Protein AF-A0A661KWU7-F1 (afdb_monomer)

Structure (mmCIF, N/CA/C/O backbone):
data_AF-A0A661KWU7-F1
#
_entry.id   AF-A0A661KWU7-F1
#
loop_
_atom_site.group_PDB
_atom_site.id
_atom_site.type_symbol
_atom_site.label_atom_id
_atom_site.label_alt_id
_atom_site.label_comp_id
_atom_site.label_asym_id
_atom_site.label_entity_id
_atom_site.label_seq_id
_atom_site.pdbx_PDB_ins_code
_atom_site.Cartn_x
_atom_site.Cartn_y
_atom_site.Cartn_z
_atom_site.occupancy
_atom_site.B_iso_or_equiv
_atom_site.auth_seq_id
_atom_site.auth_comp_id
_atom_site.auth_asym_id
_atom_site.auth_atom_id
_atom_site.pdbx_PDB_model_num
ATOM 1 N N . MET A 1 1 ? -6.254 4.295 19.432 1.00 80.25 1 MET A N 1
ATOM 2 C CA . MET A 1 1 ? -4.815 4.032 19.195 1.00 80.25 1 MET A CA 1
ATOM 3 C C . MET A 1 1 ? -4.372 4.853 17.988 1.00 80.25 1 MET A C 1
ATOM 5 O O . MET A 1 1 ? -5.168 5.041 17.079 1.00 80.25 1 MET A O 1
ATOM 9 N N . VAL A 1 2 ? -3.155 5.405 17.994 1.00 84.62 2 VAL A N 1
ATOM 10 C CA . VAL A 1 2 ? -2.631 6.188 16.858 1.00 84.62 2 VAL A CA 1
ATOM 11 C C . VAL A 1 2 ? -1.653 5.320 16.081 1.00 84.62 2 VAL A C 1
ATOM 13 O O . VAL A 1 2 ? -0.695 4.819 16.667 1.00 84.62 2 VAL A O 1
ATOM 16 N N . VAL A 1 3 ? -1.883 5.162 14.778 1.00 88.25 3 VAL A N 1
ATOM 17 C CA . VAL A 1 3 ? -0.989 4.425 13.883 1.00 88.25 3 VAL A CA 1
ATOM 18 C C . VAL A 1 3 ? -0.340 5.384 12.890 1.00 88.25 3 VAL A C 1
ATOM 20 O O . VAL A 1 3 ? -1.009 6.228 12.294 1.00 88.25 3 VAL A O 1
ATOM 23 N N . LYS A 1 4 ? 0.979 5.270 12.713 1.00 94.38 4 LYS A N 1
ATOM 24 C CA . LYS A 1 4 ? 1.748 6.053 11.732 1.00 94.38 4 LYS A CA 1
ATOM 25 C C . LYS A 1 4 ? 2.159 5.165 10.565 1.00 94.38 4 LYS A C 1
ATOM 27 O O . LYS A 1 4 ? 2.886 4.196 10.776 1.00 94.38 4 LYS A O 1
ATOM 32 N N . ILE A 1 5 ? 1.741 5.525 9.356 1.00 95.50 5 ILE A N 1
ATOM 33 C CA . ILE A 1 5 ? 2.102 4.853 8.105 1.00 95.50 5 ILE A CA 1
ATOM 34 C C . ILE A 1 5 ? 3.068 5.757 7.345 1.00 95.50 5 ILE A C 1
ATOM 36 O O . ILE A 1 5 ? 2.754 6.917 7.084 1.00 95.50 5 ILE A O 1
ATOM 40 N N . LYS A 1 6 ? 4.241 5.234 6.991 1.00 96.19 6 LYS A N 1
ATOM 41 C CA . LYS A 1 6 ? 5.247 5.933 6.185 1.00 96.19 6 LYS A CA 1
ATOM 42 C C . LYS A 1 6 ? 5.590 5.085 4.974 1.00 96.19 6 LYS A C 1
ATOM 44 O O . LYS A 1 6 ? 5.959 3.922 5.125 1.00 96.19 6 LYS A O 1
ATOM 49 N N . ALA A 1 7 ? 5.498 5.668 3.789 1.00 95.56 7 ALA A N 1
ATOM 50 C CA . ALA A 1 7 ? 5.815 4.988 2.546 1.00 95.56 7 ALA A CA 1
ATOM 51 C C . ALA A 1 7 ? 6.761 5.840 1.702 1.00 95.56 7 ALA A C 1
ATOM 53 O O . ALA A 1 7 ? 6.551 7.043 1.527 1.00 95.56 7 ALA A O 1
ATOM 54 N N . LYS A 1 8 ? 7.800 5.193 1.175 1.00 94.12 8 LYS A N 1
ATOM 55 C CA . LYS A 1 8 ? 8.755 5.790 0.245 1.00 94.12 8 LYS A CA 1
ATOM 56 C C . LYS A 1 8 ? 8.878 4.909 -0.987 1.00 94.12 8 LYS A C 1
ATOM 58 O O . LYS A 1 8 ? 9.076 3.699 -0.869 1.00 94.12 8 LYS A O 1
ATOM 63 N N . SER A 1 9 ? 8.797 5.536 -2.150 1.00 93.56 9 SER A N 1
ATOM 64 C CA . SER A 1 9 ? 9.182 4.938 -3.421 1.00 93.56 9 SER A CA 1
ATOM 65 C C . SER A 1 9 ? 10.239 5.823 -4.069 1.00 93.56 9 SER A C 1
ATOM 67 O O . SER A 1 9 ? 10.216 7.046 -3.904 1.00 93.56 9 SER A O 1
ATOM 69 N N . ALA A 1 10 ? 11.177 5.214 -4.776 1.00 89.94 10 ALA A N 1
ATOM 70 C CA . ALA A 1 10 ? 12.213 5.897 -5.530 1.00 89.94 10 ALA A CA 1
ATOM 71 C C . ALA A 1 10 ? 12.634 5.015 -6.705 1.00 89.94 10 ALA A C 1
ATOM 73 O O . ALA A 1 10 ? 12.584 3.793 -6.604 1.00 89.94 10 ALA A O 1
ATOM 74 N N . GLU A 1 11 ? 13.059 5.627 -7.805 1.00 88.25 11 GLU A N 1
ATOM 75 C CA . GLU A 1 11 ? 13.569 4.887 -8.969 1.00 88.25 11 GLU A CA 1
ATOM 76 C C . GLU A 1 11 ? 14.935 4.239 -8.675 1.00 88.25 11 GLU A C 1
ATOM 78 O O . GLU A 1 11 ? 15.244 3.145 -9.148 1.00 88.25 11 GLU A O 1
ATOM 83 N N . SER A 1 12 ? 15.758 4.919 -7.872 1.00 85.00 12 SER A N 1
ATOM 84 C CA . SER A 1 12 ? 17.144 4.541 -7.577 1.00 85.00 12 SER A CA 1
ATOM 85 C C . SER A 1 12 ? 17.352 3.911 -6.199 1.00 85.00 12 SER A C 1
ATOM 87 O O . SER A 1 12 ? 18.488 3.597 -5.847 1.00 85.00 12 SER A O 1
ATOM 89 N N . ALA A 1 13 ? 16.296 3.747 -5.399 1.00 84.31 13 ALA A N 1
ATOM 90 C CA . ALA A 1 13 ? 16.400 3.216 -4.043 1.00 84.31 13 ALA A CA 1
ATOM 91 C C . ALA A 1 13 ? 15.292 2.192 -3.745 1.00 84.31 13 ALA A C 1
ATOM 93 O O . ALA A 1 13 ? 14.260 2.196 -4.418 1.00 84.31 13 ALA A O 1
ATOM 94 N N . PRO A 1 14 ? 15.488 1.323 -2.736 1.00 86.94 14 PRO A N 1
ATOM 95 C CA . PRO A 1 14 ? 14.493 0.336 -2.334 1.00 86.94 14 PRO A CA 1
ATOM 96 C C . PRO A 1 14 ? 13.130 0.951 -2.013 1.00 86.94 14 PRO A C 1
ATOM 98 O O . PRO A 1 14 ? 13.024 2.062 -1.477 1.00 86.94 14 PRO A O 1
ATOM 101 N N . ARG A 1 15 ? 12.071 0.187 -2.289 1.00 89.81 15 ARG A N 1
ATOM 102 C CA . ARG A 1 15 ? 10.717 0.554 -1.870 1.00 89.81 15 ARG A CA 1
ATOM 103 C C . ARG A 1 15 ? 10.536 0.198 -0.409 1.00 89.81 15 ARG A C 1
ATOM 105 O O . ARG A 1 15 ? 10.815 -0.928 0.005 1.00 89.81 15 ARG A O 1
ATOM 112 N N . MET A 1 16 ? 9.980 1.136 0.348 1.00 94.75 16 MET A N 1
ATOM 113 C CA . MET A 1 16 ? 9.838 0.996 1.789 1.00 94.75 16 MET A CA 1
ATOM 114 C C . MET A 1 16 ? 8.416 1.306 2.251 1.00 94.75 16 MET A C 1
ATOM 116 O O . MET A 1 16 ? 7.816 2.309 1.849 1.00 94.75 16 MET A O 1
ATOM 120 N N . LEU A 1 17 ? 7.921 0.467 3.159 1.00 95.88 17 LEU A N 1
ATOM 121 C CA . LEU A 1 17 ? 6.711 0.701 3.936 1.00 95.88 17 LEU A CA 1
ATOM 122 C C . LEU A 1 17 ? 6.990 0.425 5.412 1.00 95.88 17 LEU A C 1
ATOM 124 O O . LEU A 1 17 ? 7.418 -0.667 5.780 1.00 95.88 17 LEU A O 1
ATOM 128 N N . ILE A 1 18 ? 6.729 1.419 6.256 1.00 95.50 18 ILE A N 1
ATOM 129 C CA . ILE A 1 18 ? 6.859 1.348 7.710 1.00 95.50 18 ILE A CA 1
ATOM 130 C C . ILE A 1 18 ? 5.497 1.651 8.332 1.00 95.50 18 ILE A C 1
ATOM 132 O O . ILE A 1 18 ? 4.864 2.653 7.997 1.00 95.50 18 ILE A O 1
ATOM 136 N N . VAL A 1 19 ? 5.076 0.824 9.287 1.00 94.75 19 VAL A N 1
ATOM 137 C CA . VAL A 1 19 ? 3.864 1.023 10.090 1.00 94.75 19 VAL A CA 1
ATOM 138 C C . VAL A 1 19 ? 4.255 0.978 11.565 1.00 94.75 19 VAL A C 1
ATOM 140 O O . VAL A 1 19 ? 4.861 0.012 12.015 1.00 94.75 19 VAL A O 1
ATOM 143 N N . ASN A 1 20 ? 3.954 2.029 12.333 1.00 92.06 20 ASN A N 1
ATOM 144 C CA . ASN A 1 20 ? 4.329 2.145 13.753 1.00 92.06 20 ASN A CA 1
ATOM 145 C C . ASN A 1 20 ? 5.815 1.892 14.033 1.00 92.06 20 ASN A C 1
ATOM 147 O O . ASN A 1 20 ? 6.170 1.192 14.975 1.00 92.06 20 ASN A O 1
ATOM 151 N N . GLN A 1 21 ? 6.690 2.474 13.207 1.00 90.81 21 GLN A N 1
ATOM 152 C CA . GLN A 1 21 ? 8.150 2.288 13.278 1.00 90.81 21 GLN A CA 1
ATOM 153 C C . GLN A 1 21 ? 8.621 0.852 12.981 1.00 90.81 21 GLN A C 1
ATOM 155 O O . GLN A 1 21 ? 9.822 0.607 12.941 1.00 90.81 21 GLN A O 1
ATOM 160 N N . LYS A 1 22 ? 7.706 -0.084 12.699 1.00 93.44 22 LYS A N 1
ATOM 161 C CA . LYS A 1 22 ? 8.028 -1.434 12.246 1.00 93.44 22 LYS A CA 1
ATOM 162 C C . LYS A 1 22 ? 8.082 -1.462 10.714 1.00 93.44 22 LYS A C 1
ATOM 164 O O . LYS A 1 22 ? 7.096 -1.089 10.071 1.00 93.44 22 LYS A O 1
ATOM 169 N N . PRO A 1 23 ? 9.195 -1.897 10.105 1.00 93.62 23 PRO A N 1
ATOM 170 C CA . PRO A 1 23 ? 9.238 -2.111 8.666 1.00 93.62 23 PRO A CA 1
ATOM 171 C C . PRO A 1 23 ? 8.296 -3.263 8.295 1.00 93.62 23 PRO A C 1
ATOM 173 O O . PRO A 1 23 ? 8.355 -4.338 8.889 1.00 93.62 23 PRO A O 1
ATOM 176 N N . ILE A 1 24 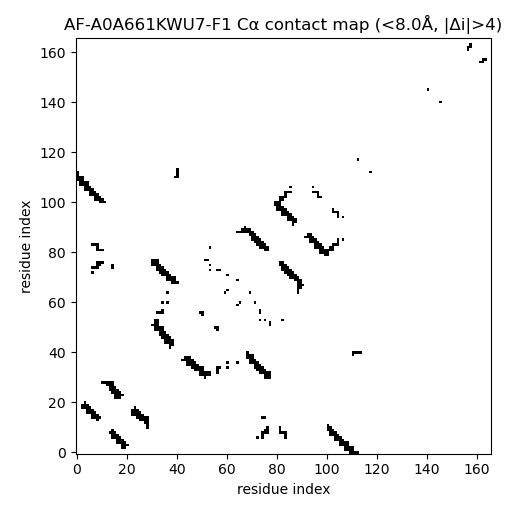? 7.414 -3.023 7.326 1.00 95.06 24 ILE A N 1
ATOM 177 C CA . ILE A 1 24 ? 6.576 -4.059 6.711 1.00 95.06 24 ILE A CA 1
ATOM 178 C C . ILE A 1 24 ? 7.345 -4.713 5.571 1.00 95.06 24 ILE A C 1
ATOM 180 O O . ILE A 1 24 ? 7.435 -5.934 5.497 1.00 95.06 24 ILE A O 1
ATOM 184 N N . TYR A 1 25 ? 7.948 -3.890 4.715 1.00 91.75 25 TYR A N 1
ATOM 185 C CA . TYR A 1 25 ? 8.892 -4.349 3.713 1.00 91.75 25 TYR A CA 1
ATOM 186 C C . TYR A 1 25 ? 9.928 -3.272 3.401 1.00 91.75 25 TYR A C 1
ATOM 188 O O . TYR A 1 25 ? 9.673 -2.067 3.504 1.00 91.75 25 TYR A O 1
ATOM 196 N N . ASN A 1 26 ? 11.092 -3.756 2.985 1.00 91.06 26 ASN A N 1
ATOM 197 C CA . ASN A 1 26 ? 12.160 -2.999 2.359 1.00 91.06 26 ASN A CA 1
ATOM 198 C C . ASN A 1 26 ? 12.696 -3.883 1.232 1.00 91.06 26 ASN A C 1
ATOM 200 O O . ASN A 1 26 ? 13.521 -4.759 1.480 1.00 91.06 26 ASN A O 1
ATOM 204 N N . VAL A 1 27 ? 12.097 -3.765 0.049 1.00 85.88 27 VAL A N 1
ATOM 205 C CA . VAL A 1 27 ? 12.408 -4.650 -1.079 1.00 85.88 27 VAL A CA 1
ATOM 206 C C . VAL A 1 27 ? 13.261 -3.926 -2.098 1.00 85.88 27 VAL A C 1
ATOM 208 O O . VAL A 1 27 ? 13.031 -2.746 -2.388 1.00 85.88 27 VAL A O 1
ATOM 211 N N . ASP A 1 28 ? 14.217 -4.674 -2.645 1.00 79.06 28 ASP A N 1
ATOM 212 C CA . ASP A 1 28 ? 15.052 -4.237 -3.753 1.00 79.06 28 ASP A CA 1
ATOM 213 C C . ASP A 1 28 ? 14.208 -3.761 -4.931 1.00 79.06 28 ASP A C 1
ATOM 215 O O . ASP A 1 28 ? 13.009 -4.047 -5.042 1.00 79.06 28 ASP A O 1
ATOM 219 N N . ARG A 1 29 ? 14.862 -3.004 -5.812 1.00 76.62 29 ARG A N 1
ATOM 220 C CA . ARG A 1 29 ? 14.236 -2.400 -6.980 1.00 76.62 29 ARG A CA 1
ATOM 221 C C . ARG A 1 29 ? 13.438 -3.449 -7.758 1.00 76.62 29 ARG A C 1
ATOM 223 O O . ARG A 1 29 ? 13.987 -4.380 -8.338 1.00 76.62 29 ARG A O 1
ATOM 230 N N . GLN A 1 30 ? 12.134 -3.235 -7.795 1.00 78.81 30 GLN A N 1
ATOM 231 C CA . GLN A 1 30 ? 11.216 -3.872 -8.727 1.00 78.81 30 GLN A CA 1
ATOM 232 C C . GLN A 1 30 ? 10.589 -2.748 -9.540 1.00 78.81 30 GLN A C 1
ATOM 234 O O . GLN A 1 30 ? 10.502 -1.631 -9.036 1.00 78.81 30 GLN A O 1
ATOM 239 N N . ASP A 1 31 ? 10.158 -3.014 -10.767 1.00 86.06 31 ASP A N 1
ATOM 240 C CA . ASP A 1 31 ? 9.316 -2.083 -11.524 1.00 86.06 31 ASP A CA 1
ATOM 241 C C . ASP A 1 31 ? 7.835 -2.295 -11.140 1.00 86.06 31 ASP A C 1
ATOM 243 O O . ASP A 1 31 ? 7.485 -3.262 -10.457 1.00 86.06 31 ASP A O 1
ATOM 247 N N . GLY A 1 32 ? 6.962 -1.332 -11.442 1.00 92.75 32 GLY A N 1
ATOM 248 C CA . GLY A 1 32 ? 5.521 -1.425 -11.170 1.00 92.75 32 GLY A CA 1
ATOM 249 C C . GLY A 1 32 ? 5.077 -0.827 -9.830 1.00 92.75 32 GLY A C 1
ATOM 250 O O . GLY A 1 32 ? 5.751 0.013 -9.237 1.00 92.75 32 GLY A O 1
ATOM 251 N N . PHE A 1 33 ? 3.912 -1.243 -9.340 1.00 94.19 33 PHE A N 1
ATOM 252 C CA . PHE A 1 33 ? 3.226 -0.680 -8.178 1.00 94.19 33 PHE A CA 1
ATOM 253 C C . PHE A 1 33 ? 2.748 -1.784 -7.245 1.00 94.19 33 PHE A C 1
ATOM 255 O O . PHE A 1 33 ? 1.947 -2.632 -7.625 1.00 94.19 33 PHE A O 1
ATOM 262 N N . ARG A 1 34 ? 3.221 -1.755 -6.000 1.00 95.50 34 ARG A N 1
ATOM 263 C CA . ARG A 1 34 ? 2.775 -2.669 -4.952 1.00 95.50 34 ARG A CA 1
ATOM 264 C C . ARG A 1 34 ? 1.573 -2.075 -4.237 1.00 95.50 34 ARG A C 1
ATOM 266 O O . ARG A 1 34 ? 1.649 -0.945 -3.758 1.00 95.50 34 ARG A O 1
ATOM 273 N N . LEU A 1 35 ? 0.488 -2.830 -4.169 1.00 96.81 35 LEU A N 1
ATOM 274 C CA . LEU A 1 35 ? -0.677 -2.560 -3.338 1.00 96.81 35 LEU A CA 1
ATOM 275 C C . LEU A 1 35 ? -0.565 -3.411 -2.077 1.00 96.81 35 LEU A C 1
ATOM 277 O O . LEU A 1 35 ? -0.575 -4.635 -2.167 1.00 96.81 35 LEU A O 1
ATOM 281 N N . THR A 1 36 ? -0.546 -2.770 -0.915 1.00 97.75 36 THR A N 1
ATOM 282 C CA . THR A 1 36 ? -0.674 -3.441 0.380 1.00 97.75 36 THR A CA 1
ATOM 283 C C . THR A 1 36 ? -1.923 -2.923 1.080 1.00 97.75 36 THR A C 1
ATOM 285 O O . THR A 1 36 ? -2.057 -1.721 1.312 1.00 97.75 36 THR A O 1
ATOM 288 N N . VAL A 1 37 ? -2.847 -3.826 1.399 1.00 97.50 37 VAL A N 1
ATOM 289 C CA . VAL A 1 37 ? -4.110 -3.525 2.082 1.00 97.50 37 VAL A CA 1
ATOM 290 C C . VAL A 1 37 ? -4.033 -4.029 3.512 1.00 97.50 37 VAL A C 1
ATOM 292 O O . VAL A 1 37 ? -3.669 -5.180 3.754 1.00 97.50 37 VAL A O 1
ATOM 295 N N . PHE A 1 38 ? -4.410 -3.175 4.450 1.00 96.00 38 PHE A N 1
ATOM 296 C CA . PHE A 1 38 ? -4.482 -3.467 5.870 1.00 96.00 38 PHE A CA 1
ATOM 297 C C . PHE A 1 38 ? -5.934 -3.474 6.323 1.00 96.00 38 PHE A C 1
ATOM 299 O O . PHE A 1 38 ? -6.710 -2.600 5.932 1.00 96.00 38 PHE A O 1
ATOM 306 N N . ASP A 1 39 ? -6.269 -4.421 7.191 1.00 94.25 39 ASP A N 1
ATOM 307 C CA . ASP A 1 39 ? -7.403 -4.274 8.093 1.00 94.25 39 ASP A CA 1
ATOM 308 C C . ASP A 1 39 ? -7.122 -3.080 9.008 1.00 94.25 39 ASP A C 1
ATOM 310 O O . ASP A 1 39 ? -6.047 -2.983 9.603 1.00 94.25 39 ASP A O 1
ATOM 314 N N . ARG A 1 40 ? -8.047 -2.128 9.062 1.00 90.81 40 ARG A N 1
ATOM 315 C CA . ARG A 1 40 ? -7.844 -0.841 9.723 1.00 90.81 40 ARG A CA 1
ATOM 316 C C . ARG A 1 40 ? -7.619 -1.003 11.220 1.00 90.81 40 ARG A C 1
ATOM 318 O O . ARG A 1 40 ? -6.751 -0.333 11.771 1.00 90.81 40 ARG A O 1
ATOM 325 N N . ASP A 1 41 ? -8.411 -1.842 11.872 1.00 88.81 41 ASP A N 1
ATOM 326 C CA . ASP A 1 41 ? -8.454 -1.896 13.332 1.00 88.81 41 ASP A CA 1
ATOM 327 C C . ASP A 1 41 ? -7.298 -2.729 13.890 1.00 88.81 41 ASP A C 1
ATOM 329 O O . ASP A 1 41 ? -6.698 -2.377 14.909 1.00 88.81 41 ASP A O 1
ATOM 333 N N . THR A 1 42 ? -6.931 -3.803 13.189 1.00 89.44 42 THR A N 1
ATOM 334 C CA . THR A 1 42 ? -5.849 -4.709 13.598 1.00 89.44 42 THR A CA 1
ATOM 335 C C . THR A 1 42 ? -4.502 -4.384 12.957 1.00 89.44 42 THR A C 1
ATOM 337 O O . THR A 1 42 ? -3.469 -4.871 13.420 1.00 89.44 42 THR A O 1
ATOM 340 N N . MET A 1 43 ? -4.484 -3.584 11.884 1.00 90.62 43 MET A N 1
ATOM 341 C CA . MET A 1 43 ? -3.320 -3.356 11.016 1.00 90.62 43 MET A CA 1
ATOM 342 C C . MET A 1 43 ? -2.709 -4.649 10.447 1.00 90.62 43 MET A C 1
ATOM 344 O O . MET A 1 43 ? -1.539 -4.671 10.053 1.00 90.62 43 MET A O 1
ATOM 348 N N . LYS A 1 44 ? -3.486 -5.738 10.375 1.00 93.00 44 LYS A N 1
ATOM 349 C CA . LYS A 1 44 ? -3.075 -6.981 9.716 1.00 93.00 44 LYS A CA 1
ATOM 350 C C . LYS A 1 44 ? -3.119 -6.798 8.199 1.00 93.00 44 LYS A C 1
ATOM 352 O O . LYS A 1 44 ? -4.048 -6.197 7.670 1.00 93.00 44 LYS A O 1
ATOM 357 N N . ILE A 1 45 ? -2.126 -7.337 7.492 1.00 95.94 45 ILE A N 1
ATOM 358 C CA . ILE A 1 45 ? -2.107 -7.337 6.024 1.00 95.94 45 ILE A CA 1
ATOM 359 C C . ILE A 1 45 ? -3.189 -8.295 5.516 1.00 95.94 45 ILE A C 1
ATOM 361 O O . ILE A 1 45 ? -3.185 -9.478 5.859 1.00 95.94 45 ILE A O 1
ATOM 365 N N . MET A 1 46 ? -4.095 -7.770 4.698 1.00 96.69 46 MET A N 1
ATOM 366 C CA . MET A 1 46 ? -5.219 -8.495 4.099 1.00 96.69 46 MET A CA 1
ATOM 367 C C . MET A 1 46 ? -4.957 -8.854 2.640 1.00 96.69 46 MET A C 1
ATOM 369 O O . MET A 1 46 ? -5.427 -9.884 2.165 1.00 96.69 46 MET A O 1
ATOM 373 N N . ALA A 1 47 ? -4.199 -8.014 1.936 1.00 95.31 47 ALA A N 1
ATOM 374 C CA . ALA A 1 47 ? -3.765 -8.267 0.573 1.00 95.31 47 ALA A CA 1
ATOM 375 C C . ALA A 1 47 ? -2.421 -7.592 0.319 1.00 95.31 47 ALA A C 1
ATOM 377 O O . ALA A 1 47 ? -2.149 -6.511 0.844 1.00 95.31 47 ALA A O 1
ATOM 378 N N . ASP A 1 48 ? -1.596 -8.231 -0.500 1.00 95.94 48 ASP A N 1
ATOM 379 C CA . ASP A 1 48 ? -0.308 -7.702 -0.916 1.00 95.94 48 ASP A CA 1
ATOM 380 C C . ASP A 1 48 ? 0.019 -8.222 -2.316 1.00 95.94 48 ASP A C 1
ATOM 382 O O . ASP A 1 48 ? 0.164 -9.428 -2.517 1.00 95.94 48 ASP A O 1
ATOM 386 N N . ALA A 1 49 ? 0.050 -7.325 -3.296 1.00 94.25 49 ALA A N 1
ATOM 387 C CA . ALA A 1 49 ? 0.196 -7.688 -4.700 1.00 94.25 49 ALA A CA 1
ATOM 388 C C . ALA A 1 49 ? 0.943 -6.608 -5.485 1.00 94.25 49 ALA A C 1
ATOM 390 O O . ALA A 1 49 ? 0.858 -5.421 -5.172 1.00 94.25 49 ALA A O 1
ATOM 391 N N . ASN A 1 50 ? 1.653 -7.029 -6.529 1.00 94.56 50 ASN A N 1
ATOM 392 C CA . ASN A 1 50 ? 2.323 -6.142 -7.474 1.00 94.56 50 ASN A CA 1
ATOM 393 C C . ASN A 1 50 ? 1.500 -6.020 -8.761 1.00 94.56 50 ASN A C 1
ATOM 395 O O . ASN A 1 50 ? 0.916 -6.997 -9.223 1.00 94.56 50 ASN A O 1
ATOM 399 N N . PHE A 1 51 ? 1.497 -4.822 -9.335 1.00 93.94 51 PHE A N 1
ATOM 400 C CA . PHE A 1 51 ? 0.813 -4.460 -10.574 1.00 93.94 51 PHE A CA 1
ATOM 401 C C . PHE A 1 51 ? 1.770 -3.704 -11.487 1.00 93.94 51 PHE A C 1
ATOM 403 O O . PHE A 1 51 ? 2.688 -3.042 -11.002 1.00 93.94 51 PHE A O 1
ATOM 410 N N . ASP A 1 52 ? 1.528 -3.726 -12.792 1.00 92.44 52 ASP A N 1
ATOM 411 C CA . ASP A 1 52 ? 2.376 -3.004 -13.743 1.00 92.44 52 ASP A CA 1
ATOM 412 C C . ASP A 1 52 ? 2.108 -1.498 -13.689 1.00 92.44 52 ASP A C 1
ATOM 414 O O . ASP A 1 52 ? 3.019 -0.677 -13.839 1.00 92.44 52 ASP A O 1
ATOM 418 N N . THR A 1 53 ? 0.859 -1.112 -13.414 1.00 93.31 53 THR A N 1
ATOM 419 C CA . THR A 1 53 ? 0.445 0.292 -13.390 1.00 93.31 53 THR A CA 1
ATOM 420 C C . THR A 1 53 ? -0.227 0.706 -12.082 1.00 93.31 53 THR A C 1
ATOM 422 O O . THR A 1 53 ? -0.889 -0.071 -11.393 1.00 93.31 53 THR A O 1
ATOM 425 N N . PHE A 1 54 ? -0.113 1.999 -11.760 1.00 93.19 54 PHE A N 1
ATOM 426 C CA . PHE A 1 54 ? -0.833 2.592 -10.633 1.00 93.19 54 PHE A CA 1
ATOM 427 C C . PHE A 1 54 ? -2.348 2.444 -10.807 1.00 93.19 54 PHE A C 1
ATOM 429 O O . PHE A 1 54 ? -3.056 2.171 -9.842 1.00 93.19 54 PHE A O 1
ATOM 436 N N . SER A 1 55 ? -2.845 2.617 -12.034 1.00 94.38 55 SER A N 1
ATOM 437 C CA . SER A 1 55 ? -4.272 2.533 -12.347 1.00 94.38 55 SER A CA 1
ATOM 438 C C . SER A 1 55 ? -4.846 1.151 -12.050 1.00 94.38 55 SER A C 1
ATOM 440 O O . SER A 1 55 ? -5.955 1.068 -11.527 1.00 94.38 55 SER A O 1
ATOM 442 N N . GLU A 1 56 ? -4.107 0.075 -12.321 1.00 95.56 56 GLU A N 1
ATOM 443 C CA . GLU A 1 56 ? -4.524 -1.295 -11.992 1.00 95.56 56 GLU A CA 1
ATOM 444 C C . GLU A 1 56 ? -4.525 -1.548 -10.486 1.00 95.56 56 GLU A C 1
ATOM 446 O O . GLU A 1 56 ? -5.521 -2.044 -9.954 1.00 95.56 56 GLU A O 1
ATOM 451 N N . ALA A 1 57 ? -3.457 -1.153 -9.785 1.00 95.25 57 ALA A N 1
ATOM 452 C CA . ALA A 1 57 ? -3.391 -1.253 -8.327 1.00 95.25 57 ALA A CA 1
ATOM 453 C C . ALA A 1 57 ? -4.549 -0.482 -7.669 1.00 95.25 57 ALA A C 1
ATOM 455 O O . ALA A 1 57 ? -5.253 -1.001 -6.800 1.00 95.25 57 ALA A O 1
ATOM 456 N N . TYR A 1 58 ? -4.796 0.746 -8.132 1.00 95.50 58 TYR A N 1
ATOM 457 C CA . TYR A 1 58 ? -5.876 1.595 -7.644 1.00 95.50 58 TYR A CA 1
ATOM 458 C C . TYR A 1 58 ? -7.250 0.999 -7.950 1.00 95.50 58 TYR A C 1
ATOM 460 O O . TYR A 1 58 ? -8.083 0.898 -7.056 1.00 95.50 58 TYR A O 1
ATOM 468 N N . SER A 1 59 ? -7.484 0.545 -9.182 1.00 95.62 59 SER A N 1
ATOM 469 C CA . SER A 1 59 ? -8.763 -0.060 -9.575 1.00 95.62 59 SER A CA 1
ATOM 470 C C . SER A 1 59 ? -9.041 -1.349 -8.805 1.00 95.62 59 SER A C 1
ATOM 472 O O . SER A 1 59 ? -10.177 -1.585 -8.400 1.00 95.62 59 SER A O 1
ATOM 474 N N . THR A 1 60 ? -8.010 -2.155 -8.540 1.00 95.56 60 THR A N 1
ATOM 475 C CA . THR A 1 60 ? -8.120 -3.365 -7.715 1.00 95.56 60 THR A CA 1
ATOM 476 C C . THR A 1 60 ? -8.547 -3.016 -6.294 1.00 95.56 60 THR A C 1
ATOM 478 O O . THR A 1 60 ? -9.491 -3.610 -5.773 1.00 95.56 60 THR A O 1
ATOM 481 N N . PHE A 1 61 ? -7.918 -2.008 -5.684 1.00 94.88 61 PHE A N 1
ATOM 482 C CA . PHE A 1 61 ? -8.351 -1.507 -4.383 1.00 94.88 61 PHE A CA 1
ATOM 483 C C . PHE A 1 61 ? -9.803 -1.011 -4.421 1.00 94.88 61 PHE A C 1
ATOM 485 O O . PHE A 1 61 ? -10.620 -1.453 -3.616 1.00 94.88 61 PHE A O 1
ATOM 492 N N . MET A 1 62 ? -10.147 -0.156 -5.388 1.00 94.12 62 MET A N 1
ATOM 493 C CA . MET A 1 62 ? -11.492 0.411 -5.508 1.00 94.12 62 MET A CA 1
ATOM 494 C C . MET A 1 62 ? -12.574 -0.656 -5.691 1.00 94.12 62 MET A C 1
ATOM 496 O O . MET A 1 62 ? -13.677 -0.498 -5.174 1.00 94.12 62 MET A O 1
ATOM 500 N N . LYS A 1 63 ? -12.263 -1.743 -6.402 1.00 94.81 63 LYS A N 1
ATOM 501 C CA . LYS A 1 63 ? -13.212 -2.820 -6.689 1.00 94.81 63 LYS A CA 1
ATOM 502 C C . LYS A 1 63 ? -13.441 -3.756 -5.503 1.00 94.81 63 LYS A C 1
ATOM 504 O O . LYS A 1 63 ? -14.572 -4.184 -5.301 1.00 94.81 63 LYS A O 1
ATOM 509 N N . TYR A 1 64 ? -12.390 -4.103 -4.761 1.00 95.31 64 TYR A N 1
ATOM 510 C CA . TYR A 1 64 ? -12.459 -5.191 -3.774 1.00 95.31 64 TYR A CA 1
ATOM 511 C C . TYR A 1 64 ? -12.313 -4.740 -2.319 1.00 95.31 64 TYR A C 1
ATOM 513 O O . TYR A 1 64 ? -12.753 -5.452 -1.423 1.00 95.31 64 TYR A O 1
ATOM 521 N N . TYR A 1 65 ? -11.708 -3.578 -2.073 1.00 94.25 65 TYR A N 1
ATOM 522 C CA . TYR A 1 65 ? -11.290 -3.156 -0.733 1.00 94.25 65 TYR A CA 1
ATOM 523 C C . TYR A 1 65 ? -11.720 -1.725 -0.372 1.00 94.25 65 TYR A C 1
ATOM 525 O O . TYR A 1 65 ? -11.444 -1.279 0.739 1.00 94.25 65 TYR A O 1
ATOM 533 N N . ASN A 1 66 ? -12.429 -1.002 -1.250 1.00 92.38 66 ASN A N 1
ATOM 534 C CA . ASN A 1 66 ? -13.021 0.304 -0.929 1.00 92.38 66 ASN A CA 1
ATOM 535 C C . ASN A 1 66 ? -14.326 0.161 -0.131 1.00 92.38 66 ASN A C 1
ATOM 537 O O . ASN A 1 66 ? -15.391 0.636 -0.523 1.00 92.38 66 ASN A O 1
ATOM 541 N N . ILE A 1 67 ? -14.226 -0.539 0.991 1.00 90.69 67 ILE A N 1
ATOM 542 C CA . ILE A 1 67 ? -15.285 -0.740 1.972 1.00 90.69 67 ILE A CA 1
ATOM 543 C C . ILE A 1 67 ? -14.727 -0.230 3.307 1.00 90.69 67 ILE A C 1
ATOM 545 O O . ILE A 1 67 ? -13.539 -0.450 3.574 1.00 90.69 67 ILE A O 1
ATOM 549 N N . PRO A 1 68 ? -15.523 0.460 4.146 1.00 91.44 68 PRO A N 1
ATOM 550 C CA . PRO A 1 68 ? -15.079 0.840 5.481 1.00 91.44 68 PRO A CA 1
ATOM 551 C C . PRO A 1 68 ? -14.512 -0.371 6.234 1.00 91.44 68 PRO A C 1
ATOM 553 O O . PRO A 1 68 ? -15.116 -1.439 6.247 1.00 91.44 68 PRO A O 1
ATOM 556 N N . GLY A 1 69 ? -13.342 -0.197 6.836 1.00 90.75 69 GLY A N 1
ATOM 557 C CA . GLY A 1 69 ? -12.572 -1.235 7.514 1.00 90.75 69 GLY A CA 1
ATOM 558 C C . GLY A 1 69 ? -11.172 -1.431 6.936 1.00 90.75 69 GLY A C 1
ATOM 559 O O . GLY A 1 69 ? -10.371 -2.118 7.557 1.00 90.75 69 GLY A O 1
ATOM 560 N N . TYR A 1 70 ? -10.834 -0.808 5.800 1.00 95.31 70 TYR A N 1
ATOM 561 C CA . TYR A 1 70 ? -9.537 -1.009 5.145 1.00 95.31 70 TYR A CA 1
ATOM 562 C C . TYR A 1 70 ? -8.735 0.273 4.920 1.00 95.31 70 TYR A C 1
ATOM 564 O O . TYR A 1 70 ? -9.270 1.362 4.699 1.00 95.31 70 TYR A O 1
ATOM 572 N N . ILE A 1 71 ? -7.413 0.114 4.924 1.00 95.75 71 ILE A N 1
ATOM 573 C CA . ILE A 1 71 ? -6.450 1.125 4.486 1.00 95.75 71 ILE A CA 1
ATOM 574 C C . ILE A 1 71 ? -5.566 0.496 3.419 1.00 95.75 71 ILE A C 1
ATOM 576 O O . ILE A 1 71 ? -5.018 -0.583 3.631 1.00 95.75 71 ILE A O 1
ATOM 580 N N . ALA A 1 72 ? -5.375 1.178 2.298 1.00 97.25 72 ALA A N 1
ATOM 581 C CA . ALA A 1 72 ? -4.444 0.752 1.265 1.00 97.25 72 ALA A CA 1
ATOM 582 C C . ALA A 1 72 ? -3.245 1.683 1.163 1.00 97.25 72 ALA A C 1
ATOM 584 O O . ALA A 1 72 ? -3.364 2.905 1.257 1.00 97.25 72 ALA A O 1
ATOM 585 N N . VAL A 1 73 ? -2.091 1.083 0.898 1.00 97.81 73 VAL A N 1
ATOM 586 C CA . VAL A 1 73 ? -0.882 1.771 0.467 1.00 97.81 73 VAL A CA 1
ATOM 587 C C . VAL A 1 73 ? -0.535 1.269 -0.926 1.00 97.81 73 VAL A C 1
ATOM 589 O O . VAL A 1 73 ? -0.351 0.072 -1.122 1.00 97.81 73 VAL A O 1
ATOM 592 N N . ILE A 1 74 ? -0.440 2.181 -1.890 1.00 96.31 74 ILE A N 1
ATOM 593 C CA . ILE A 1 74 ? 0.059 1.894 -3.235 1.00 96.31 74 ILE A CA 1
ATOM 594 C C . ILE A 1 74 ? 1.395 2.606 -3.384 1.00 96.31 74 ILE A C 1
ATOM 596 O O . ILE A 1 74 ? 1.463 3.831 -3.329 1.00 96.31 74 ILE A O 1
ATOM 600 N N . ASN A 1 75 ? 2.464 1.844 -3.552 1.00 94.69 75 ASN A N 1
ATOM 601 C CA . ASN A 1 75 ? 3.830 2.346 -3.617 1.00 94.69 75 ASN A CA 1
ATOM 602 C C . ASN A 1 75 ? 4.532 1.706 -4.810 1.00 94.69 75 ASN A C 1
ATOM 604 O O . ASN A 1 75 ? 4.600 0.480 -4.914 1.00 94.69 75 ASN A O 1
ATOM 608 N N . GLY A 1 76 ? 5.090 2.531 -5.688 1.00 93.81 76 GLY A N 1
ATOM 609 C CA . GLY A 1 76 ? 5.969 2.026 -6.727 1.00 93.81 76 GLY A CA 1
ATOM 610 C C . GLY A 1 76 ? 6.417 3.086 -7.710 1.00 93.81 76 GLY A C 1
ATOM 611 O O . GLY A 1 76 ? 6.337 4.289 -7.432 1.00 93.81 76 GLY A O 1
ATOM 612 N N . HIS A 1 77 ? 6.937 2.628 -8.837 1.00 90.94 77 HIS A N 1
ATOM 613 C CA . HIS A 1 77 ? 7.349 3.483 -9.931 1.00 90.94 77 HIS A CA 1
ATOM 614 C C . HIS A 1 77 ? 7.113 2.786 -11.272 1.00 90.94 77 HIS A C 1
ATOM 616 O O . HIS A 1 77 ? 7.287 1.578 -11.415 1.00 90.94 77 HIS A O 1
ATOM 622 N N . GLY A 1 78 ? 6.713 3.574 -12.264 1.00 83.94 78 GLY A N 1
ATOM 623 C CA . GLY A 1 78 ? 6.651 3.165 -13.664 1.00 83.94 78 GLY A CA 1
ATOM 624 C C . GLY A 1 78 ? 7.730 3.872 -14.480 1.00 83.94 78 GLY A C 1
ATOM 625 O O . GLY A 1 78 ? 8.642 4.485 -13.925 1.00 83.94 78 GLY A O 1
ATOM 626 N N . LYS A 1 79 ? 7.600 3.851 -15.810 1.00 77.56 79 LYS A N 1
ATOM 627 C CA . LYS A 1 79 ? 8.471 4.623 -16.710 1.00 77.56 79 LYS A CA 1
ATOM 628 C C . LYS A 1 79 ? 8.323 6.128 -16.420 1.00 77.56 79 LYS A C 1
ATOM 630 O O . LYS A 1 79 ? 7.338 6.742 -16.826 1.00 77.56 79 LYS A O 1
ATOM 635 N N . GLY A 1 80 ? 9.278 6.697 -15.681 1.00 72.50 80 GLY A N 1
ATOM 636 C CA . GLY A 1 80 ? 9.382 8.133 -15.395 1.00 72.50 80 GLY A CA 1
ATOM 637 C C . GLY A 1 80 ? 8.378 8.698 -14.387 1.00 72.50 80 GLY A C 1
ATOM 638 O O . GLY A 1 80 ? 8.178 9.905 -14.364 1.00 72.50 80 GLY A O 1
ATOM 639 N N . ASN A 1 81 ? 7.710 7.862 -13.585 1.00 83.12 81 ASN A N 1
ATOM 640 C CA . ASN A 1 81 ? 6.795 8.343 -12.547 1.00 83.12 81 ASN A CA 1
ATOM 641 C C . ASN A 1 81 ? 6.939 7.523 -11.271 1.00 83.12 81 ASN A C 1
ATOM 643 O O . ASN A 1 81 ? 6.707 6.313 -11.288 1.00 83.12 81 ASN A O 1
ATOM 647 N N . VAL A 1 82 ? 7.228 8.194 -10.159 1.00 91.06 82 VAL A N 1
ATOM 648 C CA . VAL A 1 82 ? 7.242 7.601 -8.823 1.00 91.06 82 VAL A CA 1
ATOM 649 C C . VAL A 1 82 ? 5.997 8.052 -8.070 1.00 91.06 82 VAL A C 1
ATOM 651 O O . VAL A 1 82 ? 5.702 9.246 -8.003 1.00 91.06 82 VAL A O 1
ATOM 654 N N . VAL A 1 83 ? 5.241 7.107 -7.508 1.00 93.94 83 VAL A N 1
ATOM 655 C CA . VAL A 1 83 ? 3.987 7.411 -6.803 1.00 93.94 83 VAL A CA 1
ATOM 656 C C . VAL A 1 83 ? 3.916 6.666 -5.478 1.00 93.94 83 VAL A C 1
ATOM 658 O O . VAL A 1 83 ? 4.221 5.477 -5.385 1.00 93.94 83 VAL A O 1
ATOM 661 N N . VAL A 1 84 ? 3.449 7.383 -4.460 1.00 95.50 84 VAL A N 1
ATOM 662 C CA . VAL A 1 84 ? 2.980 6.828 -3.194 1.00 95.50 84 VAL A CA 1
ATOM 663 C C . VAL A 1 84 ? 1.558 7.326 -2.962 1.00 95.50 84 VAL A C 1
ATOM 665 O O . VAL A 1 84 ? 1.314 8.532 -2.943 1.00 95.50 84 VAL A O 1
ATOM 668 N N . ALA A 1 85 ? 0.617 6.410 -2.774 1.00 95.19 85 ALA A N 1
ATOM 669 C CA . ALA A 1 85 ? -0.741 6.708 -2.356 1.00 95.19 85 ALA A CA 1
ATOM 670 C C . ALA A 1 85 ? -1.066 5.983 -1.051 1.00 95.19 85 ALA A C 1
ATOM 672 O O . ALA A 1 85 ? -0.749 4.806 -0.903 1.00 95.19 85 ALA A O 1
ATOM 673 N N . ILE A 1 86 ? -1.722 6.678 -0.125 1.00 96.06 86 ILE A N 1
ATOM 674 C CA . ILE A 1 86 ? -2.323 6.098 1.078 1.00 96.06 86 ILE A CA 1
ATOM 675 C C . ILE A 1 86 ? -3.806 6.454 1.050 1.00 96.06 86 ILE A C 1
ATOM 677 O O . ILE A 1 86 ? -4.155 7.629 0.915 1.00 96.06 86 ILE A O 1
ATOM 681 N N . ILE A 1 87 ? -4.666 5.442 1.117 1.00 95.12 87 ILE A N 1
ATOM 682 C CA . ILE A 1 87 ? -6.114 5.583 0.965 1.00 95.12 87 ILE A CA 1
ATOM 683 C C . ILE A 1 87 ? -6.788 4.946 2.173 1.00 95.12 87 ILE A C 1
ATOM 685 O O . ILE A 1 87 ? -6.583 3.767 2.449 1.00 95.12 87 ILE A O 1
ATOM 689 N N . ASP A 1 88 ? -7.589 5.730 2.882 1.00 93.81 88 ASP A N 1
ATOM 690 C CA . ASP A 1 88 ? -8.385 5.281 4.019 1.00 93.81 88 ASP A CA 1
ATOM 691 C C . ASP A 1 88 ? -9.847 5.130 3.584 1.00 93.81 88 ASP A C 1
ATOM 693 O O . ASP A 1 88 ? -10.528 6.128 3.345 1.00 93.81 88 ASP A O 1
ATOM 697 N N . ALA A 1 89 ? -10.341 3.892 3.489 1.00 90.25 89 ALA A N 1
ATOM 698 C CA . ALA A 1 89 ? -11.704 3.620 3.038 1.00 90.25 89 ALA A CA 1
ATOM 699 C C . ALA A 1 89 ? -12.774 4.105 4.034 1.00 90.25 89 ALA A C 1
ATOM 701 O O . ALA A 1 89 ? -13.897 4.395 3.622 1.00 90.25 89 ALA A O 1
ATOM 702 N N . ASN A 1 90 ? -12.453 4.255 5.328 1.00 87.62 90 ASN A N 1
ATOM 703 C CA . ASN A 1 90 ? -13.416 4.773 6.309 1.00 87.62 90 ASN A CA 1
ATOM 704 C C . ASN A 1 90 ? -13.714 6.246 6.071 1.00 87.62 90 ASN A C 1
ATOM 706 O O . ASN A 1 90 ? -14.858 6.675 6.177 1.00 87.62 90 ASN A O 1
ATOM 710 N N . THR A 1 91 ? -12.670 7.028 5.804 1.00 86.06 91 THR A N 1
ATOM 711 C CA . THR A 1 91 ? -12.794 8.483 5.659 1.00 86.06 91 THR A CA 1
ATOM 712 C C . THR A 1 91 ? -12.853 8.930 4.204 1.00 86.06 91 THR A C 1
ATOM 714 O O . THR A 1 91 ? -13.065 10.110 3.943 1.00 86.06 91 THR A O 1
ATOM 717 N N . GLN A 1 92 ? -12.640 8.005 3.261 1.00 83.69 92 GLN A N 1
ATOM 718 C CA . GLN A 1 92 ? -12.444 8.275 1.833 1.00 83.69 92 GLN A CA 1
ATOM 719 C C . GLN A 1 92 ? -11.291 9.263 1.561 1.00 83.69 92 GLN A C 1
ATOM 721 O O . GLN A 1 92 ? -11.151 9.801 0.459 1.00 83.69 92 GLN A O 1
ATOM 726 N N . ASN A 1 93 ? -10.426 9.491 2.555 1.00 83.31 93 ASN A N 1
ATOM 727 C CA . ASN A 1 93 ? -9.258 10.337 2.406 1.00 83.31 93 ASN A CA 1
ATOM 728 C C . ASN A 1 93 ? -8.216 9.624 1.555 1.00 83.31 93 ASN A C 1
ATOM 730 O O . ASN A 1 93 ? -7.866 8.466 1.792 1.00 83.31 93 ASN A O 1
ATOM 734 N N . LYS A 1 94 ? -7.670 10.362 0.591 1.00 88.75 94 LYS A N 1
ATOM 735 C CA . LYS A 1 94 ? -6.567 9.917 -0.253 1.00 88.75 94 LYS A CA 1
ATOM 736 C C . LYS A 1 94 ? -5.415 10.904 -0.152 1.00 88.75 94 LYS A C 1
ATOM 738 O O . LYS A 1 94 ? -5.569 12.089 -0.438 1.00 88.75 94 LYS A O 1
ATOM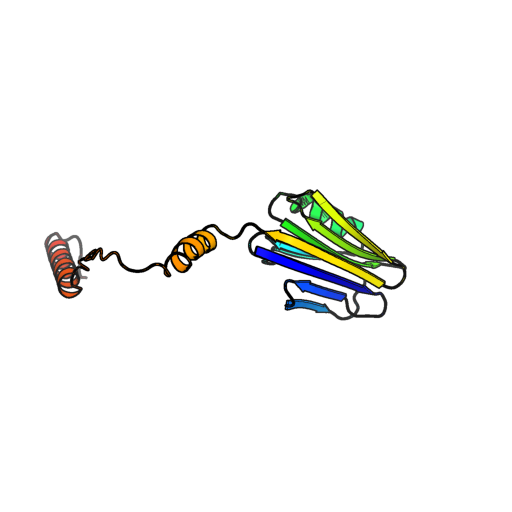 743 N N . LEU A 1 95 ? -4.246 10.404 0.221 1.00 92.25 95 LEU A N 1
AT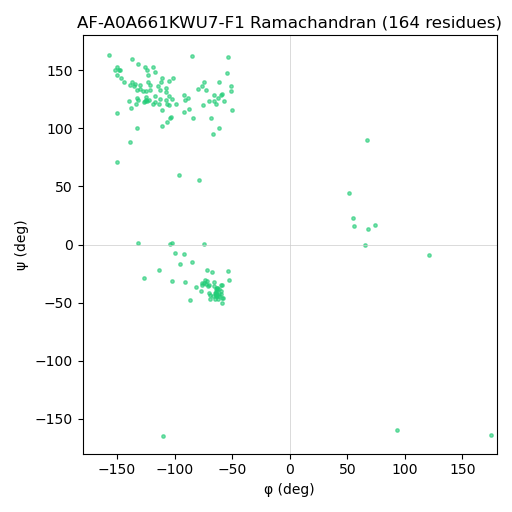OM 744 C CA . LEU A 1 95 ? -2.989 11.133 0.148 1.00 92.25 95 LEU A CA 1
ATOM 745 C C . LEU A 1 95 ? -2.180 10.548 -1.002 1.00 92.25 95 LEU A C 1
ATOM 747 O O . LEU A 1 95 ? -1.651 9.451 -0.873 1.00 92.25 95 LEU A O 1
ATOM 751 N N . ILE A 1 96 ? -2.091 11.268 -2.120 1.00 92.50 96 ILE A N 1
ATOM 752 C CA . ILE A 1 96 ? 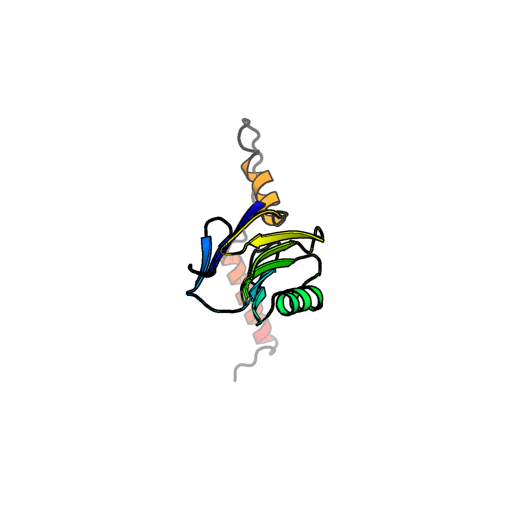-1.315 10.848 -3.292 1.00 92.50 96 ILE A CA 1
ATOM 753 C C . ILE A 1 96 ? -0.145 11.812 -3.462 1.00 92.50 96 ILE A C 1
ATOM 755 O O . ILE A 1 96 ? -0.337 13.017 -3.627 1.00 92.50 96 ILE A O 1
ATOM 759 N N . LYS A 1 97 ? 1.072 11.277 -3.422 1.00 94.00 97 LYS A N 1
ATOM 760 C CA . LYS A 1 97 ? 2.323 11.998 -3.650 1.00 94.00 97 LYS A CA 1
ATOM 761 C C . LYS A 1 97 ? 2.996 11.421 -4.886 1.00 94.00 97 LYS A C 1
ATOM 763 O O . LYS A 1 97 ? 3.165 10.209 -4.995 1.00 94.00 97 LYS A O 1
ATOM 768 N N . LYS A 1 98 ? 3.339 12.301 -5.821 1.00 92.75 98 LYS A N 1
ATOM 769 C CA . LYS A 1 98 ? 4.035 11.975 -7.067 1.00 92.75 98 LYS A CA 1
ATOM 770 C C . LYS A 1 98 ? 5.382 12.682 -7.075 1.00 92.75 98 LYS A C 1
ATOM 772 O O . LYS A 1 98 ? 5.484 13.777 -6.523 1.00 92.75 98 LYS A O 1
ATOM 777 N N . GLY A 1 99 ? 6.370 12.077 -7.712 1.00 88.56 99 GLY A N 1
ATOM 778 C CA . GLY A 1 99 ? 7.648 12.715 -7.982 1.00 88.56 99 GLY A CA 1
ATOM 779 C C . GLY A 1 99 ? 8.356 12.069 -9.163 1.00 88.56 99 GLY A C 1
ATOM 780 O O . GLY A 1 99 ? 8.022 10.953 -9.566 1.00 88.56 99 GLY A O 1
ATOM 781 N N . ASP A 1 100 ? 9.332 12.789 -9.705 1.00 86.12 100 ASP A N 1
ATOM 782 C CA . ASP A 1 100 ? 10.058 12.362 -10.904 1.00 86.12 100 ASP A CA 1
ATOM 783 C C . ASP A 1 100 ? 11.068 11.251 -10.589 1.00 86.12 100 ASP A C 1
ATOM 785 O O . ASP A 1 100 ? 11.261 10.344 -11.389 1.00 86.12 100 ASP A O 1
ATOM 789 N N . LYS A 1 101 ? 11.691 11.300 -9.401 1.00 89.25 101 LYS A N 1
ATOM 790 C CA . LYS A 1 101 ? 12.727 10.342 -8.955 1.00 89.25 101 LYS A CA 1
ATOM 791 C C . LYS A 1 101 ? 12.436 9.689 -7.610 1.00 89.25 101 LYS A C 1
ATOM 793 O O . LYS A 1 101 ? 12.863 8.562 -7.364 1.00 89.25 101 LYS A O 1
ATOM 798 N N . GLU A 1 102 ? 11.716 10.385 -6.736 1.00 92.06 102 GLU A N 1
ATOM 799 C CA . GLU A 1 102 ? 11.273 9.863 -5.449 1.00 92.06 102 GLU A CA 1
ATOM 800 C C . GLU A 1 102 ? 9.927 10.460 -5.043 1.00 92.06 102 GLU A C 1
ATOM 802 O O . GLU A 1 102 ? 9.598 11.594 -5.389 1.00 92.06 102 GLU A O 1
ATOM 807 N N . ALA A 1 103 ? 9.150 9.689 -4.288 1.00 92.75 103 ALA A N 1
ATOM 808 C CA . ALA A 1 103 ? 7.925 10.144 -3.654 1.00 92.75 103 ALA A CA 1
ATOM 809 C C . ALA A 1 103 ? 7.855 9.611 -2.222 1.00 92.75 103 ALA A C 1
ATOM 811 O O . ALA A 1 103 ? 8.198 8.458 -1.939 1.00 92.75 103 ALA A O 1
ATOM 812 N N . TYR A 1 104 ? 7.381 10.465 -1.319 1.00 93.88 104 TYR A N 1
ATOM 813 C CA . TYR A 1 104 ? 7.265 10.169 0.099 1.00 93.88 104 TYR A CA 1
ATOM 814 C C . TYR A 1 104 ? 5.915 10.617 0.643 1.00 93.88 104 TYR A C 1
ATOM 816 O O . TYR A 1 104 ? 5.466 11.727 0.347 1.00 93.88 104 TYR A O 1
ATOM 824 N N . ALA A 1 105 ? 5.290 9.776 1.464 1.00 92.88 105 ALA A N 1
ATOM 825 C CA . ALA A 1 105 ? 4.075 10.123 2.186 1.00 92.88 105 ALA A CA 1
ATOM 826 C C . ALA A 1 105 ? 4.111 9.588 3.623 1.00 92.88 105 ALA A C 1
ATOM 828 O O . ALA A 1 105 ? 4.475 8.434 3.861 1.00 92.88 105 ALA A O 1
ATOM 829 N N . GLU A 1 106 ? 3.666 10.423 4.565 1.00 93.94 106 GLU A N 1
ATOM 830 C CA . GLU A 1 106 ? 3.299 10.006 5.918 1.00 93.94 106 GLU A CA 1
ATOM 831 C C . GLU A 1 106 ? 1.806 10.226 6.121 1.00 93.94 106 GLU A C 1
ATOM 833 O O . GLU A 1 106 ? 1.274 11.280 5.770 1.00 93.94 106 GLU A O 1
ATOM 838 N N . TYR A 1 107 ? 1.142 9.247 6.722 1.00 92.25 107 TYR A N 1
ATOM 839 C CA . TYR A 1 107 ? -0.257 9.346 7.098 1.00 92.25 107 TYR A CA 1
ATOM 840 C C . TYR A 1 107 ? -0.445 8.867 8.533 1.00 92.25 107 TYR A C 1
ATOM 842 O O . TYR A 1 107 ? 0.076 7.822 8.933 1.00 92.25 107 TYR A O 1
ATOM 850 N N . ILE A 1 108 ? -1.174 9.658 9.317 1.00 88.88 108 ILE A N 1
ATOM 851 C CA . ILE A 1 108 ? -1.522 9.332 10.697 1.00 88.88 108 ILE A CA 1
ATOM 852 C C . ILE A 1 108 ? -2.976 8.920 10.700 1.00 88.88 108 ILE A C 1
ATOM 854 O O . ILE A 1 108 ? -3.853 9.705 10.342 1.00 88.88 108 ILE A O 1
ATOM 858 N N . VAL A 1 109 ? -3.217 7.695 11.138 1.00 85.31 109 VAL A N 1
ATOM 859 C CA . VAL A 1 109 ? -4.556 7.156 11.240 1.00 85.31 109 VAL A CA 1
ATOM 860 C C . VAL A 1 109 ? -4.920 6.957 12.705 1.00 85.31 109 VAL A C 1
ATOM 862 O O . VAL A 1 109 ? -4.188 6.334 13.478 1.00 85.31 109 VAL A O 1
ATOM 865 N N . SER A 1 110 ? -6.047 7.547 13.099 1.00 83.44 110 SER A N 1
ATOM 866 C CA . SER A 1 110 ? -6.660 7.277 14.395 1.00 83.44 110 SER A CA 1
ATOM 867 C C . SER A 1 110 ? -7.571 6.070 14.239 1.00 83.44 110 SER A C 1
ATOM 869 O O . SER A 1 110 ? -8.527 6.102 13.457 1.00 83.44 110 SER A O 1
ATOM 871 N N . ILE A 1 111 ? -7.243 5.000 14.951 1.00 79.75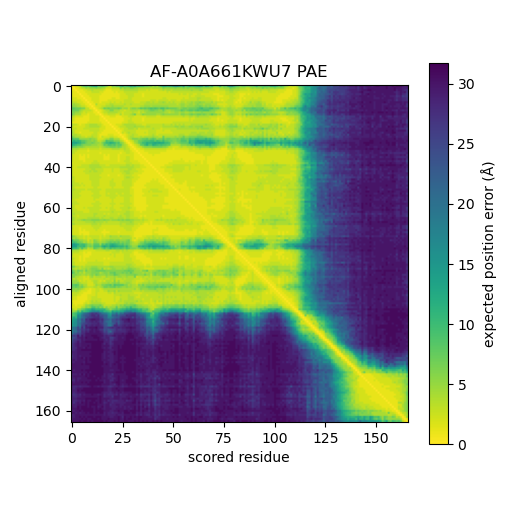 111 ILE A N 1
ATOM 872 C CA . ILE A 1 111 ? -8.044 3.781 14.984 1.00 79.75 111 ILE A CA 1
ATOM 873 C C . ILE A 1 111 ? -8.731 3.700 16.337 1.00 79.75 111 ILE A C 1
ATOM 875 O O . ILE A 1 111 ? -8.128 3.975 17.389 1.00 79.75 111 ILE A O 1
ATOM 879 N N . SER A 1 112 ? -10.015 3.368 16.301 1.00 66.56 112 SER A N 1
ATOM 880 C CA . SER A 1 112 ? -10.777 3.080 17.504 1.00 66.56 112 SER A CA 1
ATOM 881 C C . SER A 1 112 ? -10.056 1.942 18.216 1.00 66.56 112 SER A C 1
ATOM 883 O O . SER A 1 112 ? -9.743 0.922 17.611 1.00 66.56 112 SER A O 1
ATOM 885 N N . ALA A 1 113 ? -9.672 2.150 19.475 1.00 53.84 113 ALA A N 1
ATOM 886 C CA . ALA A 1 113 ? -9.131 1.040 20.245 1.00 53.84 113 ALA A CA 1
ATOM 887 C C . ALA A 1 113 ? -10.233 -0.031 20.350 1.00 53.84 113 ALA A C 1
ATOM 889 O O . ALA A 1 113 ? -11.388 0.358 20.558 1.00 53.84 113 ALA A O 1
ATOM 890 N N . PRO A 1 114 ? -9.910 -1.332 20.228 1.00 57.47 114 PRO A N 1
ATOM 891 C CA . PRO A 1 114 ? -10.868 -2.383 20.541 1.00 57.47 114 PRO A CA 1
ATOM 892 C C . PRO A 1 114 ? -11.440 -2.110 21.934 1.00 57.47 114 PRO A C 1
ATOM 894 O O . PRO A 1 114 ? -10.684 -1.748 22.842 1.00 57.47 114 PRO A O 1
ATOM 897 N N . GLU A 1 115 ? -12.754 -2.247 22.120 1.00 52.09 115 GLU A N 1
ATOM 898 C CA . GLU A 1 115 ? -13.419 -1.942 23.398 1.00 52.09 115 GLU A CA 1
ATOM 899 C C . GLU A 1 115 ? -12.789 -2.679 24.597 1.00 52.09 115 GLU A C 1
ATOM 901 O O . GLU A 1 115 ? -12.855 -2.194 25.726 1.00 52.09 115 GLU A O 1
ATOM 906 N N . GLU A 1 116 ? -12.104 -3.798 24.355 1.00 53.47 116 GLU A N 1
ATOM 907 C CA . GLU A 1 116 ? -11.316 -4.556 25.335 1.00 53.47 116 GLU A CA 1
ATOM 908 C C . GLU A 1 116 ? -10.188 -3.731 25.987 1.00 53.47 116 GLU A C 1
ATOM 910 O O . GLU A 1 116 ? -9.945 -3.854 27.184 1.00 53.47 116 GLU A O 1
ATOM 915 N N . VAL A 1 117 ? -9.551 -2.812 25.254 1.00 49.34 117 VAL A N 1
ATOM 916 C CA . VAL A 1 117 ? -8.513 -1.912 25.796 1.00 49.34 117 VAL A CA 1
ATOM 917 C C . VAL A 1 117 ? -9.139 -0.780 26.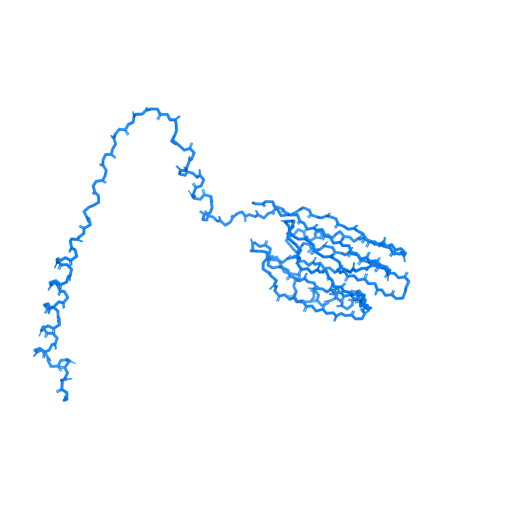620 1.00 49.34 117 VAL A C 1
ATOM 919 O O . VAL A 1 117 ? -8.572 -0.344 27.620 1.00 49.34 117 VAL A O 1
ATOM 922 N N . ILE A 1 118 ? -10.337 -0.319 26.243 1.00 43.94 118 ILE A N 1
ATOM 923 C CA . ILE A 1 118 ? -11.069 0.742 26.957 1.00 43.94 118 ILE A CA 1
ATOM 924 C C . ILE A 1 118 ? -11.624 0.219 28.290 1.00 43.94 118 ILE A C 1
ATOM 926 O O . ILE A 1 118 ? -11.646 0.963 29.275 1.00 43.94 118 ILE A O 1
ATOM 930 N N . LYS A 1 119 ? -12.019 -1.061 28.348 1.00 47.28 119 LYS A N 1
ATOM 931 C CA . LYS A 1 119 ? -12.399 -1.723 29.605 1.00 47.28 119 LYS A CA 1
ATOM 932 C C . LYS A 1 119 ? -11.220 -1.801 30.584 1.00 47.28 119 LYS A C 1
ATOM 934 O O . LYS A 1 119 ? -11.408 -1.468 31.748 1.00 47.28 119 LYS A O 1
ATOM 939 N N . ASN A 1 120 ? -10.003 -2.068 30.101 1.00 47.72 120 ASN A N 1
ATOM 940 C CA . ASN A 1 120 ? -8.806 -2.125 30.953 1.00 47.72 120 ASN A CA 1
ATOM 941 C C . ASN A 1 120 ? -8.314 -0.742 31.436 1.00 47.72 120 ASN A C 1
ATOM 943 O O . ASN A 1 120 ? -7.816 -0.623 32.551 1.00 47.72 120 ASN A O 1
ATOM 947 N N . ILE A 1 121 ? -8.510 0.337 30.663 1.00 45.62 121 ILE A N 1
ATOM 948 C CA . ILE A 1 121 ? -8.115 1.701 31.085 1.00 45.62 121 ILE A CA 1
ATOM 949 C C . ILE A 1 121 ? -9.034 2.254 32.189 1.00 45.62 121 ILE A C 1
ATOM 951 O O . ILE A 1 121 ? -8.580 3.013 33.047 1.00 45.62 121 ILE A O 1
ATOM 955 N N . LYS A 1 122 ? -10.319 1.869 32.203 1.00 46.06 122 LYS A N 1
ATOM 956 C CA . LYS A 1 122 ? -11.246 2.284 33.270 1.00 46.06 122 LYS A CA 1
ATOM 957 C C . LYS A 1 122 ? -10.967 1.602 34.611 1.00 46.06 122 LYS A C 1
ATOM 959 O O . LYS A 1 122 ? -11.346 2.163 35.634 1.00 46.06 122 LYS A O 1
ATOM 964 N N . GLU A 1 123 ? -10.297 0.452 34.621 1.00 45.47 123 GLU A N 1
ATOM 965 C CA . GLU A 1 123 ? -9.962 -0.257 35.862 1.00 45.47 123 GLU A CA 1
ATOM 966 C C . GLU A 1 123 ? -8.594 0.154 36.432 1.00 45.47 123 GLU A C 1
ATOM 968 O O . GLU A 1 123 ? -8.454 0.254 37.650 1.00 45.47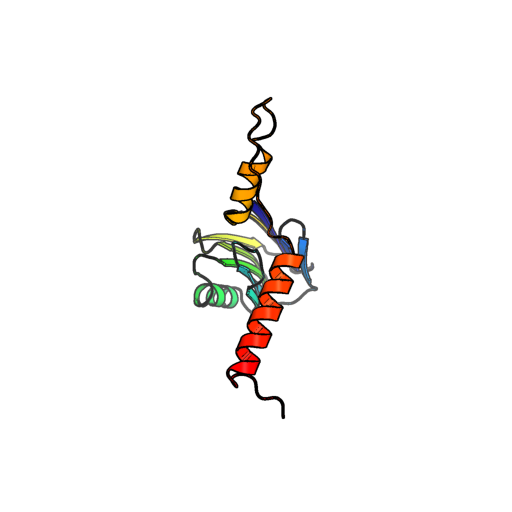 123 GLU A O 1
ATOM 973 N N . GLU A 1 124 ? -7.609 0.509 35.597 1.00 44.53 124 GLU A N 1
ATOM 974 C CA . GLU A 1 124 ? -6.254 0.839 36.077 1.00 44.53 124 GLU A CA 1
ATOM 975 C C . GLU A 1 124 ? -6.056 2.305 36.531 1.00 44.53 124 GLU A C 1
ATOM 977 O O . GLU A 1 124 ? -5.091 2.603 37.233 1.00 44.53 124 GLU A O 1
ATOM 982 N N . GLN A 1 125 ? -6.967 3.236 36.203 1.00 43.12 125 GLN A N 1
ATOM 983 C CA . GLN A 1 125 ? -6.849 4.660 36.590 1.00 43.12 125 GLN A CA 1
ATOM 984 C C . GLN A 1 125 ? -7.722 5.111 37.779 1.00 43.12 125 GLN A C 1
ATOM 986 O O . GLN A 1 125 ? -7.654 6.276 38.166 1.00 43.12 125 GLN A O 1
ATOM 991 N N . ILE A 1 126 ? -8.498 4.222 38.415 1.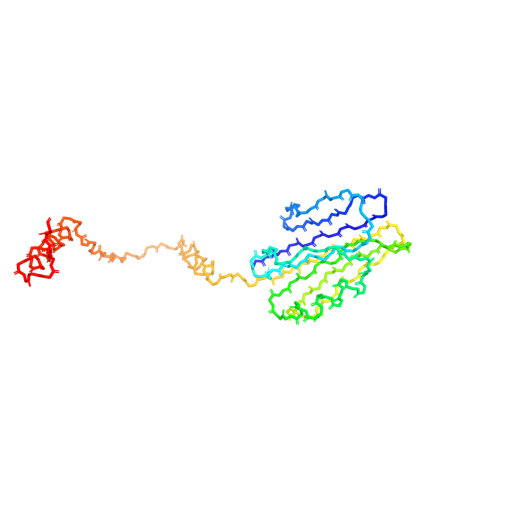00 44.88 126 ILE A N 1
ATOM 992 C CA . ILE A 1 126 ? -9.313 4.573 39.603 1.00 44.88 126 ILE A CA 1
ATOM 993 C C . ILE A 1 126 ? -8.561 4.326 40.930 1.00 44.88 126 ILE A C 1
ATOM 995 O O . ILE A 1 126 ? -8.978 4.787 41.991 1.00 44.88 126 ILE A O 1
ATOM 999 N N . ALA A 1 127 ? -7.388 3.690 40.911 1.00 40.22 127 ALA A N 1
ATOM 1000 C CA . ALA A 1 127 ? -6.656 3.352 42.132 1.00 40.22 127 ALA A CA 1
ATOM 1001 C C . ALA A 1 127 ? -5.562 4.367 42.518 1.00 40.22 127 ALA A C 1
ATOM 1003 O O . ALA A 1 127 ? -4.406 3.986 42.657 1.00 40.22 127 ALA A O 1
ATOM 1004 N N . LYS A 1 128 ? -5.926 5.637 42.761 1.00 42.12 128 LYS A N 1
ATOM 1005 C CA . LYS A 1 128 ? -5.267 6.507 43.768 1.00 42.12 128 LYS A CA 1
ATOM 1006 C C . LYS A 1 128 ? -6.258 7.525 44.349 1.00 42.12 128 LYS A C 1
ATOM 1008 O O . LYS A 1 128 ? -6.162 8.725 44.117 1.00 42.12 128 LYS A O 1
ATOM 1013 N N . SER A 1 129 ? -7.191 7.037 45.159 1.00 32.12 129 SER A N 1
ATOM 1014 C CA . SER A 1 129 ? -7.778 7.814 46.256 1.00 32.12 129 SER A CA 1
ATOM 1015 C C . SER A 1 129 ? -8.044 6.864 47.432 1.00 32.12 129 SER A C 1
ATOM 1017 O O . SER A 1 129 ? -8.382 5.703 47.192 1.00 32.12 129 SER A O 1
ATOM 1019 N N . PRO A 1 130 ? -7.792 7.275 48.684 1.00 36.47 130 PRO A N 1
ATOM 1020 C CA . PRO A 1 130 ? -7.694 6.350 49.802 1.00 36.47 130 PRO A CA 1
ATOM 1021 C C . PRO A 1 130 ? -9.070 5.856 50.278 1.00 36.47 130 PRO A C 1
ATOM 1023 O O . PRO A 1 130 ? -9.993 6.637 50.482 1.00 36.47 130 PRO A O 1
ATOM 1026 N N . SER A 1 131 ? -9.121 4.545 50.534 1.00 45.31 131 SER A N 1
ATOM 1027 C CA . SER A 1 131 ? -9.966 3.853 51.520 1.00 45.31 131 SER A CA 1
ATOM 1028 C C . SER A 1 131 ? -11.487 3.818 51.313 1.00 45.31 131 SER A C 1
ATOM 1030 O O . SER A 1 131 ? -12.218 4.572 51.945 1.00 45.31 131 SER A O 1
ATOM 1032 N N . VAL A 1 132 ? -11.977 2.784 50.614 1.00 40.47 132 VAL A N 1
ATOM 1033 C CA . VAL A 1 132 ? -13.215 2.079 51.004 1.00 40.47 132 VAL A CA 1
ATOM 1034 C C . VAL A 1 132 ? -12.999 0.572 50.840 1.00 40.47 132 VAL A C 1
ATOM 1036 O O . VAL A 1 132 ? -12.742 0.077 49.746 1.00 40.47 132 VAL A O 1
ATOM 1039 N N . ILE A 1 133 ? -13.084 -0.156 51.953 1.00 49.78 133 ILE A N 1
ATOM 1040 C CA . ILE A 1 133 ? -13.072 -1.620 51.998 1.00 49.78 133 ILE A CA 1
ATOM 1041 C C . ILE A 1 133 ? -14.440 -2.117 51.527 1.00 49.78 133 ILE A C 1
ATOM 1043 O O . ILE A 1 133 ? -15.444 -1.850 52.182 1.00 49.78 133 ILE A O 1
ATOM 1047 N N . VAL A 1 134 ? -14.475 -2.903 50.450 1.00 38.59 134 VAL A N 1
ATOM 1048 C CA . VAL A 1 134 ? -15.569 -3.847 50.185 1.00 38.59 134 VAL A CA 1
ATOM 1049 C C . VAL A 1 134 ? -14.945 -5.184 49.796 1.00 38.59 134 VAL A C 1
ATOM 1051 O O . VAL A 1 134 ? -14.500 -5.384 48.669 1.00 38.59 134 VAL A O 1
ATOM 1054 N N . GLN A 1 135 ? -14.888 -6.106 50.759 1.00 41.53 135 GLN A N 1
ATOM 1055 C CA . GLN A 1 135 ? -14.635 -7.518 50.486 1.00 41.53 135 GLN A CA 1
ATOM 1056 C C . GLN A 1 135 ? -15.797 -8.078 49.661 1.00 41.53 135 GLN A C 1
ATOM 1058 O O . GLN A 1 135 ? -16.935 -8.104 50.127 1.00 41.53 135 GLN A O 1
ATOM 1063 N N . LYS A 1 136 ? -15.504 -8.601 48.470 1.00 47.56 136 LYS A N 1
ATOM 1064 C CA . LYS A 1 136 ? -16.375 -9.559 47.786 1.00 47.56 136 LYS A CA 1
ATOM 1065 C C . LYS A 1 136 ? -15.656 -10.906 47.781 1.00 47.56 136 LYS A C 1
ATOM 1067 O O . LYS A 1 136 ? -14.699 -11.107 47.042 1.00 47.56 136 LYS A O 1
ATOM 1072 N N . GLN A 1 137 ? -16.072 -11.799 48.678 1.00 46.34 137 GLN A N 1
ATOM 1073 C CA . GLN A 1 137 ? -15.666 -13.202 48.653 1.00 46.34 137 GLN A CA 1
ATOM 1074 C C . GLN A 1 137 ? -16.295 -13.869 47.429 1.00 46.34 137 GLN A C 1
ATOM 1076 O O . GLN A 1 137 ? -17.498 -14.126 47.413 1.00 46.34 137 GLN A O 1
ATOM 1081 N N . GLU A 1 138 ? -15.491 -14.205 46.428 1.00 44.66 138 GLU A N 1
ATOM 1082 C CA . GLU A 1 138 ? -15.882 -15.238 45.475 1.00 44.66 138 GLU A CA 1
ATOM 1083 C C . GLU A 1 138 ? -15.517 -16.600 46.067 1.00 44.66 138 GLU A C 1
ATOM 1085 O O . GLU A 1 138 ? -14.345 -16.966 46.180 1.00 44.66 138 GLU A O 1
ATOM 1090 N N . LYS A 1 139 ? -16.538 -17.362 46.474 1.00 53.94 139 LYS A N 1
ATOM 1091 C CA . LYS A 1 139 ? -16.385 -18.788 46.771 1.00 53.94 139 LYS A CA 1
ATOM 1092 C C . LYS A 1 139 ? -16.064 -19.507 45.462 1.00 53.94 139 LYS A C 1
ATOM 1094 O O . LYS A 1 139 ? -16.968 -19.881 44.721 1.00 53.94 139 LYS A O 1
ATOM 1099 N N . LYS A 1 140 ? -14.780 -19.718 45.177 1.00 58.72 140 LYS A N 1
ATOM 1100 C CA . LYS A 1 140 ? -14.373 -20.731 44.200 1.00 58.72 140 LYS A CA 1
ATOM 1101 C C . LYS A 1 140 ? -14.757 -22.095 44.772 1.00 58.72 140 LYS A C 1
ATOM 1103 O O . LYS A 1 140 ? -14.375 -22.417 45.896 1.00 58.72 140 LYS A O 1
ATOM 1108 N N . ALA A 1 141 ? -15.550 -22.863 44.028 1.00 62.00 141 ALA A N 1
ATOM 1109 C CA . ALA A 1 141 ? -15.838 -24.245 44.386 1.00 62.00 141 ALA A CA 1
ATOM 1110 C C . ALA A 1 141 ? -14.513 -25.018 44.463 1.00 62.00 141 ALA A C 1
ATOM 1112 O O . ALA A 1 141 ? -13.693 -24.927 43.548 1.00 62.00 141 ALA A O 1
ATOM 1113 N N . ASP A 1 142 ? -14.291 -25.735 45.567 1.00 75.81 142 ASP A N 1
ATOM 1114 C CA . ASP A 1 142 ? -13.094 -26.554 45.745 1.00 75.81 142 ASP A CA 1
ATOM 1115 C C . ASP A 1 142 ? -13.044 -27.597 44.622 1.00 75.81 142 ASP A C 1
ATOM 1117 O O . ASP A 1 142 ? -14.014 -28.322 44.381 1.00 75.81 142 ASP A O 1
ATOM 1121 N N . ILE A 1 143 ? -11.903 -27.679 43.940 1.00 80.56 143 ILE A N 1
ATOM 1122 C CA . ILE A 1 143 ? -11.646 -28.645 42.872 1.00 80.56 143 ILE A CA 1
ATOM 1123 C C . ILE A 1 143 ? -11.925 -30.084 43.326 1.00 80.56 143 ILE A C 1
ATOM 1125 O O . ILE A 1 143 ? -12.406 -30.893 42.535 1.00 80.56 143 ILE A O 1
ATOM 1129 N N . LYS A 1 144 ? -11.738 -30.395 44.617 1.00 77.00 144 LYS A N 1
ATOM 1130 C CA . LYS A 1 144 ? -12.101 -31.702 45.184 1.00 77.00 144 LYS A CA 1
ATOM 1131 C C . LYS A 1 144 ? -13.603 -31.971 45.111 1.00 77.00 144 LYS A C 1
ATOM 1133 O O . LYS A 1 144 ? -14.016 -33.093 44.824 1.00 77.00 144 LYS A O 1
ATOM 1138 N N . THR A 1 145 ? -14.420 -30.940 45.312 1.00 78.50 145 THR A N 1
ATOM 1139 C CA . THR A 1 145 ? -15.884 -31.041 45.218 1.00 78.50 145 THR A CA 1
ATOM 1140 C C . THR A 1 145 ? -16.311 -31.248 43.765 1.00 78.50 145 THR A C 1
ATOM 1142 O O . THR A 1 145 ? -17.137 -32.114 43.487 1.00 78.50 145 THR A O 1
ATOM 1145 N N . LEU A 1 146 ? -15.693 -30.527 42.823 1.00 79.69 146 LEU A N 1
ATOM 1146 C CA . LEU A 1 146 ? -15.977 -30.673 41.390 1.00 79.69 146 LEU A CA 1
ATOM 1147 C C . LEU A 1 146 ? -15.607 -32.069 40.862 1.00 79.69 146 LEU A C 1
ATOM 1149 O O . LEU A 1 146 ? -16.396 -32.683 40.145 1.00 79.69 146 LEU A O 1
ATOM 1153 N N . LEU A 1 147 ? -14.452 -32.604 41.268 1.00 82.06 147 LEU A N 1
ATOM 1154 C CA . LEU A 1 147 ? -14.023 -33.958 40.899 1.00 82.06 147 LEU A CA 1
ATOM 1155 C C . LEU A 1 147 ? -14.951 -35.039 41.472 1.00 82.06 147 LEU A C 1
ATOM 1157 O O . LEU A 1 147 ? -15.267 -36.007 40.784 1.00 82.06 147 LEU A O 1
ATOM 1161 N N . THR A 1 148 ? -15.436 -34.852 42.702 1.00 86.19 148 THR A N 1
ATOM 1162 C CA . THR A 1 148 ? -16.368 -35.796 43.342 1.00 86.19 148 THR A CA 1
ATOM 1163 C C . THR A 1 148 ? -17.706 -35.848 42.600 1.00 86.19 148 THR A C 1
ATOM 1165 O O . THR A 1 148 ? -18.237 -36.932 42.359 1.00 86.19 148 THR A O 1
ATOM 1168 N N . ILE A 1 149 ? -18.226 -34.692 42.171 1.00 86.44 149 ILE A N 1
ATOM 1169 C CA . ILE A 1 149 ? -19.461 -34.623 41.377 1.00 86.44 149 ILE A CA 1
ATOM 1170 C C . ILE A 1 149 ? -19.271 -35.320 40.022 1.00 86.44 149 ILE A C 1
ATOM 1172 O O . ILE A 1 149 ? -20.123 -36.111 39.620 1.00 86.44 149 ILE A O 1
ATOM 1176 N N . ALA A 1 150 ? -18.145 -35.091 39.341 1.00 85.31 150 ALA A N 1
ATOM 1177 C CA . ALA A 1 150 ? -17.867 -35.722 38.050 1.00 85.31 150 ALA A CA 1
ATOM 1178 C C . ALA A 1 150 ? -17.803 -37.259 38.145 1.00 85.31 150 ALA A C 1
ATOM 1180 O O . ALA A 1 150 ? -18.393 -37.952 37.315 1.00 85.31 150 ALA A O 1
ATOM 1181 N N . ALA A 1 151 ? -17.152 -37.796 39.182 1.00 86.81 151 ALA A N 1
ATOM 1182 C CA . ALA A 1 151 ? -17.081 -39.239 39.408 1.00 86.81 151 ALA A CA 1
ATOM 1183 C C . ALA A 1 151 ? -18.466 -39.856 39.677 1.00 86.81 151 ALA A C 1
ATOM 1185 O O . ALA A 1 151 ? -18.788 -40.910 39.131 1.00 86.81 151 ALA A O 1
ATOM 1186 N N . ALA A 1 152 ? -19.314 -39.187 40.465 1.00 86.69 152 ALA A N 1
ATOM 1187 C CA . ALA A 1 152 ? -20.669 -39.661 40.745 1.00 86.69 152 ALA A CA 1
ATOM 1188 C C . ALA A 1 152 ? -21.545 -39.703 39.480 1.00 86.69 152 ALA A C 1
ATOM 1190 O O . ALA A 1 152 ? -22.267 -40.676 39.261 1.00 86.69 152 ALA A O 1
ATOM 1191 N N . ILE A 1 153 ? -21.440 -38.685 38.617 1.00 89.88 153 ILE A N 1
ATOM 1192 C CA . ILE A 1 153 ? -22.149 -38.652 37.329 1.00 89.88 153 ILE A CA 1
ATOM 1193 C C . ILE A 1 153 ? -21.707 -39.822 36.444 1.00 89.88 153 ILE A C 1
ATOM 1195 O O . ILE A 1 153 ? -22.553 -40.498 35.863 1.00 89.88 153 ILE A O 1
ATOM 1199 N N . PHE A 1 154 ? -20.402 -40.098 36.378 1.00 86.44 154 PHE A N 1
ATOM 1200 C CA . PHE A 1 154 ? -19.878 -41.214 35.593 1.00 86.44 154 PHE A CA 1
ATOM 1201 C C . PHE A 1 154 ? -20.459 -42.562 36.051 1.00 86.44 154 PHE A C 1
ATOM 1203 O O . PHE A 1 154 ? -20.960 -43.319 35.226 1.00 86.44 154 PHE A O 1
ATOM 1210 N N . VAL A 1 155 ? -20.494 -42.825 37.363 1.00 86.06 155 VAL A N 1
ATOM 1211 C CA . VAL A 1 155 ? -21.065 -44.068 37.920 1.00 86.06 155 VAL A CA 1
ATOM 1212 C C . VAL A 1 155 ? -22.545 -44.231 37.558 1.00 86.06 155 VAL A C 1
ATOM 1214 O O . VAL A 1 155 ? -22.967 -45.322 37.173 1.00 86.06 155 VAL A O 1
ATOM 1217 N N . ILE A 1 156 ? -23.336 -43.156 37.638 1.00 89.44 156 ILE A N 1
ATOM 1218 C CA . ILE A 1 156 ? -24.765 -43.192 37.285 1.00 89.44 156 ILE A CA 1
ATOM 1219 C C . ILE A 1 156 ? -24.951 -43.514 35.796 1.00 89.44 156 ILE A C 1
ATOM 1221 O O . ILE A 1 156 ? -25.795 -44.339 35.447 1.00 89.44 156 ILE A O 1
ATOM 1225 N N . LEU A 1 157 ? -24.151 -42.906 34.916 1.00 86.00 157 LEU A N 1
ATOM 1226 C CA . LEU A 1 157 ? -24.227 -43.147 33.472 1.00 86.00 157 LEU A CA 1
ATOM 1227 C C . LEU A 1 157 ? -23.842 -44.584 33.094 1.00 86.00 157 LEU A C 1
ATOM 1229 O O . LEU A 1 157 ? -24.465 -45.168 32.204 1.00 86.00 157 LEU A O 1
ATOM 1233 N N . THR A 1 158 ? -22.873 -45.176 33.794 1.00 83.12 158 THR A N 1
ATOM 1234 C CA . THR A 1 158 ? -22.505 -46.587 33.617 1.00 83.12 158 THR A CA 1
ATOM 1235 C C . THR A 1 158 ? -23.631 -47.522 34.065 1.00 83.12 158 THR A C 1
ATOM 1237 O O . THR A 1 158 ? -23.980 -48.449 33.338 1.00 83.12 158 THR A O 1
ATOM 1240 N N . LEU A 1 159 ? -24.267 -47.263 35.215 1.00 86.38 159 LEU A N 1
ATOM 1241 C CA . LEU A 1 159 ? -25.380 -48.087 35.713 1.00 86.38 159 LEU A CA 1
ATOM 1242 C C . LEU A 1 159 ? -26.632 -48.013 34.828 1.00 86.38 159 LEU A C 1
ATOM 1244 O O . LEU A 1 159 ? -27.345 -49.003 34.691 1.00 86.38 159 LEU A O 1
ATOM 1248 N N . LEU A 1 160 ? -26.885 -46.864 34.196 1.00 86.62 160 LEU A N 1
ATOM 1249 C CA . LEU A 1 160 ? -27.983 -46.690 33.240 1.00 86.62 160 LEU A CA 1
ATOM 1250 C C . LEU A 1 160 ? -27.712 -47.351 31.873 1.00 86.62 160 LEU A C 1
ATOM 1252 O O . LEU A 1 160 ? -28.549 -47.256 30.977 1.00 86.62 160 LEU A O 1
ATOM 1256 N N . GLY A 1 161 ? -26.556 -47.999 31.687 1.00 81.19 161 GLY A N 1
ATOM 1257 C CA . GLY A 1 161 ? -26.181 -48.662 30.433 1.00 81.19 161 GLY A CA 1
ATOM 1258 C C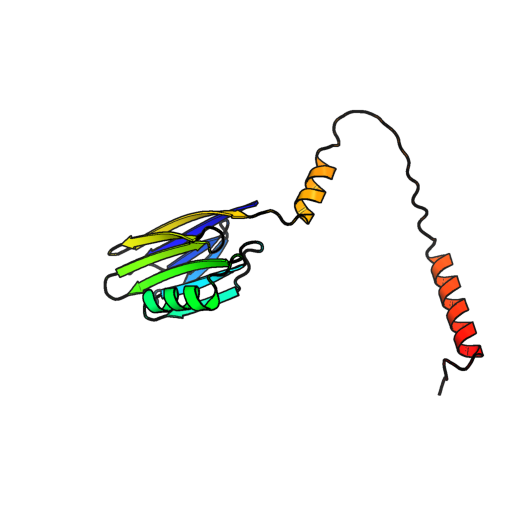 . GLY A 1 161 ? -25.938 -47.696 29.269 1.00 81.19 161 GLY A C 1
ATOM 1259 O O . GLY A 1 161 ? -25.874 -48.129 28.118 1.00 81.19 161 GLY A O 1
ATOM 1260 N N . VAL A 1 162 ? -25.813 -46.394 29.562 1.00 82.56 162 VAL A N 1
ATOM 1261 C CA . VAL A 1 162 ? -25.515 -45.343 28.575 1.00 82.56 162 VAL A CA 1
ATOM 1262 C C . VAL A 1 162 ? -24.070 -45.472 28.096 1.00 82.56 162 VAL A C 1
ATOM 1264 O O . VAL A 1 162 ? -23.782 -45.252 26.923 1.00 82.56 162 VAL A O 1
ATOM 1267 N N . ILE A 1 163 ? -23.169 -45.872 28.994 1.00 74.81 163 ILE A N 1
ATOM 1268 C CA . ILE A 1 163 ? -21.770 -46.168 28.688 1.00 74.81 163 ILE A CA 1
ATOM 1269 C C . ILE A 1 163 ? -21.613 -47.691 28.684 1.00 74.81 163 ILE A C 1
ATOM 1271 O O . ILE A 1 163 ? -21.683 -48.324 29.737 1.00 74.81 163 ILE A O 1
ATOM 1275 N N . LYS A 1 164 ? -21.430 -48.286 27.500 1.00 72.12 164 LYS A N 1
ATOM 1276 C CA . LYS A 1 164 ? -21.074 -49.703 27.350 1.00 72.12 164 LYS A CA 1
ATOM 1277 C C . LYS A 1 164 ? -19.554 -49.823 27.299 1.00 72.12 164 LYS A C 1
ATOM 1279 O O . LYS A 1 164 ? -18.914 -49.117 26.525 1.00 72.12 164 LYS A O 1
ATOM 1284 N N . HIS A 1 165 ? -18.996 -50.690 28.132 1.00 66.81 165 HIS A N 1
ATOM 1285 C CA . HIS A 1 165 ? -17.619 -51.144 27.989 1.00 66.81 165 HIS A CA 1
ATOM 1286 C C . HIS A 1 165 ? -17.667 -52.421 27.143 1.00 66.81 165 HIS A C 1
ATOM 1288 O O . HIS A 1 165 ? -18.283 -53.391 27.585 1.00 66.81 165 HIS A O 1
ATOM 1294 N N . ASP A 1 166 ? -17.110 -52.379 25.931 1.00 59.00 166 ASP A N 1
ATOM 1295 C CA . ASP A 1 166 ? -16.780 -53.591 25.164 1.00 59.00 166 ASP A CA 1
ATOM 1296 C C . ASP A 1 166 ? -15.545 -54.284 25.765 1.00 59.00 166 ASP A C 1
ATOM 1298 O O . ASP A 1 166 ? -14.654 -53.561 26.282 1.00 59.00 166 ASP A O 1
#

Foldseek 3Di:
DKKKWKWKEFQPAFTWIDIRNRTPDGDDDDAAKWKWKAQQQVRDTPDIDGDNYPVVSVVVCVVPPLAQRMWMWIFHHHDQKGWIWIAHSNVRDIDIFIDRGMTIDMDMDDHDHDVVVVVVVVVPPPPPDDDDDDDDDDPDPPVVVVVVVVVVVVVVCVVVVVDDDD

Sequence (166 aa):
MVVKIKAKSAESAPRMLIVNQKPIYNVDRQDGFRLTVFDRDTMKIMADANFDTFSEAYSTFMKYYNIPGYIAVINGHGKGNVVVAIIDANTQNKLIKKGDKEAYAEYIVSISAPEEVIKNIKEEQIAKSPSVIVQKQEKKADIKTLLTIAAAIFVILTLLGVIKHD

pLDDT: mean 81.94, std 17.63, range [32.12, 97.81]

Secondary structure (DSSP, 8-state):
-EEEEEEEEESSS-EEEEETTEEEEEE---SEEEEEEEETTT--EEEEEEESSHHHHHHHHHHHT-STTEEEEEEEEETTEEEEEEEETTTTEEEEEEESSEEEEEEEEE-PPPHHHHHHHHHHTS--S----------PPPHHHHHHHHHHHHHHHHHTTSS---

Mean predicted aligned error: 15.07 Å

Solvent-accessible surface area (backbone atoms only — not comparable to full-atom values): 9453 Å² total; per-residue (Å²): 78,82,44,44,40,39,39,38,16,33,80,90,43,54,38,35,36,30,48,70,89,40,74,77,46,76,42,72,81,67,82,16,18,35,33,40,31,24,36,51,76,78,63,44,80,74,45,76,49,79,29,76,38,64,68,55,37,49,49,51,40,61,74,77,47,63,43,70,56,25,33,39,37,38,40,24,30,52,97,75,40,13,34,22,35,41,36,34,34,69,77,69,47,71,52,76,30,71,27,73,53,46,13,64,46,76,48,78,45,82,32,75,60,60,67,73,60,58,57,52,54,66,64,71,71,65,82,84,71,88,86,80,93,76,89,78,86,77,83,73,77,55,67,70,59,56,52,52,52,52,53,54,52,51,54,53,40,42,73,70,61,74,52,76,84,131

Nearest PDB structures (foldseek):
  7qqj-assembly1_A  TM=7.352E-01  e=2.724E+00  Jeotgalibaca ciconiae
  7qqj-assembly2_B  TM=7.488E-01  e=4.015E+00  Jeotgalibaca ciconiae
  3kg8-assembly1_A  TM=2.118E-01  e=1.253E+00  Lyngbya majuscula
  5jne-assembly1_D  TM=1.597E-01  e=1.654E+00  Saccharomyces cerevisiae S288C

Radius of gyration: 27.56 Å; Cα contacts (8 Å, |Δi|>4): 295; chains: 1; bounding box: 45×66×69 Å